Protein AF-A0A6V8LBY2-F1 (afdb_monomer_lite)

InterPro domains:
  IPR013120 Fatty acyl-CoA reductase-like, NAD-binding domain [PF07993] (11-125)
  IPR026055 Fatty acyl-CoA reductase [PTHR11011] (4-126)
  IPR036291 NAD(P)-binding domain superfamily [SSF51735] (8-125)

Radius of gyration: 19.31 Å; chains: 1; bounding box: 54×36×55 Å

Foldseek 3Di:
DPQQALAEEEEEPLLDDVNVLVVLCCVQPHVNGAYEYADEDDPPDDQVNSVVVSCPDPSNVVVCVVQPPVRVVVCCVPGYHYDHDDPVDPPTDDDPRHPYYDYPPDDDDPDDPPVVVCVPPVVPPPPPDDD

Sequence (131 aa):
MSHLHGEHILLTGGTGFLGQALLEKILSSYPETRVTLLVRRRGSSSGSDRLATLLRRPVFNRWRDAVGADGVAAAVAERVKVIDGELGNTEFTLPGDVGAVIHAASTVSFDPPIDDAFRTNVQGSSTSTTP

pLDDT: mean 83.34, std 18.92, range [36.0, 98.31]

Secondary structure (DSSP, 8-state):
--TTTT-EEEEESTTSHHHHHHHHHHHHH-TT-EEEEEE--BTTB-HHHHHHHHHTSGGGHHHHHHHHHHHHHHHHHHHEEEEE--TT--SSPPPTT--EEEE------SS--HHHHHHHHSSS-------

Organism: NCBI:txid1076125

Structure (mmCIF, N/CA/C/O backbone):
data_AF-A0A6V8LBY2-F1
#
_entry.id   AF-A0A6V8LBY2-F1
#
loop_
_atom_site.group_PDB
_atom_site.id
_atom_site.type_symbol
_atom_site.label_atom_id
_atom_site.label_alt_id
_atom_site.label_comp_id
_atom_site.label_asym_id
_atom_site.label_entity_id
_atom_site.label_seq_id
_atom_site.pdbx_PDB_ins_code
_atom_site.Cartn_x
_atom_site.Cartn_y
_atom_site.Cartn_z
_atom_site.occupancy
_atom_site.B_iso_or_equiv
_atom_site.auth_seq_id
_atom_site.auth_comp_id
_atom_site.auth_asym_id
_atom_site.auth_atom_id
_atom_site.pdbx_PDB_model_num
ATOM 1 N N . MET A 1 1 ? -21.088 -3.009 -0.442 1.00 45.47 1 MET A N 1
ATOM 2 C CA . MET A 1 1 ? -19.628 -3.263 -0.516 1.00 45.47 1 MET A CA 1
ATOM 3 C C . MET A 1 1 ? -19.059 -3.379 0.905 1.00 45.47 1 MET A C 1
ATOM 5 O O . MET A 1 1 ? -18.296 -2.526 1.324 1.00 45.47 1 MET A O 1
ATOM 9 N N . SER A 1 2 ? -19.462 -4.399 1.673 1.00 52.47 2 SER A N 1
ATOM 10 C CA . SER A 1 2 ? -19.107 -4.571 3.100 1.00 52.47 2 SER A CA 1
ATOM 11 C C . SER A 1 2 ? -17.984 -5.587 3.364 1.00 52.47 2 SER A C 1
ATOM 13 O O . SER A 1 2 ? -17.582 -5.754 4.504 1.00 52.47 2 SER A O 1
ATOM 15 N N . HIS A 1 3 ? -17.457 -6.260 2.337 1.00 64.31 3 HIS A N 1
ATOM 16 C CA . HIS A 1 3 ? -16.551 -7.409 2.496 1.00 64.31 3 HIS A CA 1
ATOM 17 C C . HIS A 1 3 ? -15.053 -7.070 2.611 1.00 64.31 3 HIS A C 1
ATOM 19 O O . HIS A 1 3 ? -14.235 -7.973 2.528 1.00 64.31 3 HIS A O 1
ATOM 25 N N . LEU A 1 4 ? -14.666 -5.795 2.741 1.00 66.50 4 LEU A N 1
ATOM 26 C CA . LEU A 1 4 ? -13.246 -5.400 2.823 1.00 66.50 4 LEU A CA 1
ATOM 27 C C . LEU A 1 4 ? -12.863 -4.765 4.165 1.00 66.50 4 LEU A C 1
ATOM 29 O O . LEU A 1 4 ? -11.680 -4.556 4.420 1.00 66.50 4 LEU A O 1
ATOM 33 N N . HIS A 1 5 ? -13.838 -4.421 5.006 1.00 80.06 5 HIS A N 1
ATOM 34 C CA . HIS A 1 5 ? -13.589 -3.707 6.256 1.00 80.06 5 HIS A CA 1
ATOM 35 C C . HIS A 1 5 ? -12.898 -4.622 7.270 1.00 80.06 5 HIS A C 1
ATOM 37 O O . HIS A 1 5 ? -13.377 -5.725 7.511 1.00 80.06 5 HIS A O 1
ATOM 43 N N . GLY A 1 6 ? -11.774 -4.181 7.840 1.00 83.56 6 GLY A N 1
ATOM 44 C CA . GLY A 1 6 ? -10.995 -4.966 8.809 1.00 83.56 6 GLY A CA 1
ATOM 45 C C . GLY A 1 6 ? -10.242 -6.169 8.220 1.00 83.56 6 GLY A C 1
ATOM 46 O O . GLY A 1 6 ? -9.504 -6.841 8.938 1.00 83.56 6 GLY A O 1
ATOM 47 N N . GLU A 1 7 ? -10.382 -6.432 6.919 1.00 90.56 7 GLU A N 1
ATOM 48 C CA . GLU A 1 7 ? -9.723 -7.550 6.247 1.00 90.56 7 GLU A CA 1
ATOM 49 C C . GLU A 1 7 ? -8.231 -7.292 5.999 1.00 90.56 7 GLU A C 1
ATOM 51 O O . GLU A 1 7 ? -7.761 -6.151 5.894 1.00 90.56 7 GLU A O 1
ATOM 56 N N . HIS A 1 8 ? -7.481 -8.383 5.834 1.00 95.94 8 HIS A N 1
ATOM 57 C CA . HIS A 1 8 ? -6.130 -8.346 5.285 1.00 95.94 8 HIS A CA 1
ATOM 58 C C . HIS A 1 8 ? -6.161 -8.760 3.813 1.00 95.94 8 HIS A C 1
ATOM 60 O O . HIS A 1 8 ? -6.426 -9.915 3.475 1.00 95.94 8 HIS A O 1
ATOM 66 N N . ILE A 1 9 ? -5.867 -7.807 2.930 1.00 95.94 9 ILE A N 1
ATOM 67 C CA . ILE A 1 9 ? -5.904 -8.002 1.483 1.00 95.94 9 ILE A CA 1
ATOM 68 C C . ILE A 1 9 ? -4.499 -8.256 0.940 1.00 95.94 9 ILE A C 1
ATOM 70 O O . ILE A 1 9 ? -3.599 -7.435 1.119 1.00 95.94 9 ILE A O 1
ATOM 74 N N . LEU A 1 10 ? -4.324 -9.334 0.180 1.00 95.88 10 LEU A N 1
ATOM 75 C CA . LEU A 1 10 ? -3.185 -9.484 -0.722 1.00 95.88 10 LEU A CA 1
ATOM 76 C C . LEU A 1 10 ? -3.509 -8.806 -2.058 1.00 95.88 10 LEU A C 1
ATOM 78 O O . LEU A 1 10 ? -4.393 -9.253 -2.788 1.00 95.88 10 LEU A O 1
ATOM 82 N N . LEU A 1 11 ? -2.780 -7.746 -2.402 1.00 95.62 11 LEU A N 1
ATOM 83 C CA . LEU A 1 11 ? -2.918 -7.039 -3.673 1.00 95.62 11 LEU A CA 1
ATOM 84 C C . LEU A 1 11 ? -1.701 -7.304 -4.562 1.00 95.62 11 LEU A C 1
ATOM 86 O O . LEU A 1 11 ? -0.570 -6.922 -4.255 1.00 95.62 11 LEU A O 1
ATOM 90 N N . THR A 1 12 ? -1.949 -7.910 -5.720 1.00 93.44 12 THR A N 1
ATOM 91 C CA . THR A 1 12 ? -0.943 -8.064 -6.781 1.00 93.44 12 THR A CA 1
ATOM 92 C C . THR A 1 12 ? -1.209 -7.054 -7.896 1.00 93.44 12 THR A C 1
ATOM 94 O O . THR A 1 12 ? -2.349 -6.654 -8.135 1.00 93.44 12 THR A O 1
ATOM 97 N N . GLY A 1 13 ? -0.156 -6.589 -8.572 1.00 91.19 13 GLY A N 1
ATOM 98 C CA . GLY A 1 13 ? -0.302 -5.582 -9.631 1.00 91.19 13 GLY A CA 1
ATOM 99 C C . GLY A 1 13 ? -0.608 -4.172 -9.120 1.00 91.19 13 GLY A C 1
ATOM 100 O O . GLY A 1 13 ? -0.968 -3.303 -9.909 1.00 91.19 13 GLY A O 1
ATOM 101 N N . GLY A 1 14 ? -0.398 -3.900 -7.826 1.00 91.25 14 GLY A N 1
ATOM 102 C CA . GLY A 1 14 ? -0.660 -2.595 -7.196 1.00 91.25 14 GLY A CA 1
ATOM 103 C C . GLY A 1 14 ? 0.092 -1.406 -7.817 1.00 91.25 14 GLY A C 1
ATOM 104 O O . GLY A 1 14 ? -0.293 -0.261 -7.627 1.00 91.25 14 GLY A O 1
ATOM 105 N N . THR A 1 15 ? 1.141 -1.658 -8.605 1.00 90.62 15 THR A N 1
ATOM 106 C CA . THR A 1 15 ? 1.902 -0.610 -9.317 1.00 90.62 15 THR A CA 1
ATOM 107 C C . THR A 1 15 ? 1.349 -0.268 -10.711 1.00 90.62 15 THR A C 1
ATOM 109 O O . THR A 1 15 ? 1.802 0.708 -11.325 1.00 90.62 15 THR A O 1
ATOM 112 N N . GLY A 1 16 ? 0.394 -1.059 -11.214 1.00 89.69 16 GLY A N 1
ATOM 113 C CA . GLY A 1 16 ? -0.293 -0.859 -12.492 1.00 89.69 16 GLY A CA 1
ATOM 114 C C . GLY A 1 16 ? -1.416 0.180 -12.416 1.00 89.69 16 GLY A C 1
ATOM 115 O O . GLY A 1 16 ? -1.703 0.727 -11.352 1.00 89.69 16 GLY A O 1
ATOM 116 N N . PHE A 1 17 ? -2.058 0.457 -13.556 1.00 89.44 17 PHE A N 1
ATOM 117 C CA . PHE A 1 17 ? -3.054 1.529 -13.684 1.00 89.44 17 PHE A CA 1
ATOM 118 C C . PHE A 1 17 ? -4.258 1.370 -12.743 1.00 89.44 17 PHE A C 1
ATOM 120 O O . PHE A 1 17 ? -4.583 2.305 -12.018 1.00 89.44 17 PHE A O 1
ATOM 127 N N . LEU A 1 18 ? -4.889 0.191 -12.721 1.00 90.62 18 LEU A N 1
ATOM 128 C CA . LEU A 1 18 ? -6.014 -0.083 -11.821 1.00 90.62 18 LEU A CA 1
ATOM 129 C C . LEU A 1 18 ? -5.538 -0.362 -10.389 1.00 90.62 18 LEU A C 1
ATOM 131 O O . LEU A 1 18 ? -6.132 0.125 -9.432 1.00 90.62 18 LEU A O 1
ATOM 135 N N . GLY A 1 19 ? -4.438 -1.106 -10.236 1.00 94.12 19 GLY A N 1
ATOM 136 C CA . GLY A 1 19 ? -3.913 -1.497 -8.927 1.00 94.12 19 GLY A CA 1
ATOM 137 C C . GLY A 1 19 ? -3.593 -0.311 -8.014 1.00 94.12 19 GLY A C 1
ATOM 138 O O . GLY A 1 19 ? -3.895 -0.365 -6.826 1.00 94.12 19 GLY A O 1
ATOM 139 N N . GLN A 1 20 ? -3.062 0.787 -8.561 1.00 95.94 20 GLN A N 1
ATOM 140 C CA . GLN A 1 20 ? -2.785 1.995 -7.774 1.00 95.94 20 GLN A CA 1
ATOM 141 C C . GLN A 1 20 ? -4.065 2.697 -7.299 1.00 95.94 20 GLN A C 1
ATOM 143 O O . GLN A 1 20 ? -4.095 3.216 -6.189 1.00 95.94 20 GLN A O 1
ATOM 148 N N . ALA A 1 21 ? -5.124 2.694 -8.118 1.00 95.56 21 ALA A N 1
ATOM 149 C CA . ALA A 1 21 ? -6.410 3.285 -7.759 1.00 95.56 21 ALA A CA 1
ATOM 150 C C . ALA A 1 21 ? -7.125 2.436 -6.702 1.00 95.56 21 ALA A C 1
ATOM 152 O O . ALA A 1 21 ? -7.733 2.974 -5.784 1.00 95.56 21 ALA A O 1
ATOM 153 N N . LEU A 1 22 ? -7.000 1.108 -6.787 1.00 95.81 22 LEU A N 1
ATOM 154 C CA . LEU A 1 22 ? -7.492 0.198 -5.753 1.00 95.81 22 LEU A CA 1
ATOM 155 C C . LEU A 1 22 ? -6.748 0.396 -4.432 1.00 95.81 22 LEU A C 1
ATOM 157 O O . LEU A 1 22 ? -7.391 0.489 -3.390 1.00 95.81 22 LEU A O 1
ATOM 161 N N . LEU A 1 23 ? -5.415 0.504 -4.469 1.00 97.12 23 LEU A N 1
ATOM 162 C CA . LEU A 1 23 ? -4.625 0.791 -3.274 1.00 97.12 23 LEU A CA 1
ATOM 163 C C . LEU A 1 23 ? -5.037 2.127 -2.645 1.00 97.12 23 LEU A C 1
ATOM 165 O O . LEU A 1 23 ? -5.279 2.174 -1.443 1.00 97.12 23 LEU A O 1
ATOM 169 N N . GLU A 1 24 ? -5.169 3.190 -3.443 1.00 97.31 24 GLU A N 1
ATOM 170 C CA . GLU A 1 24 ? -5.659 4.485 -2.954 1.00 97.31 24 GLU A CA 1
ATOM 171 C C . GLU A 1 24 ? -7.037 4.349 -2.307 1.00 97.31 24 GLU A C 1
ATOM 173 O O . GLU A 1 24 ? -7.218 4.786 -1.172 1.00 97.31 24 GLU A O 1
ATOM 178 N N . LYS A 1 25 ? -7.975 3.664 -2.972 1.00 96.19 25 LYS A N 1
ATOM 179 C CA . LYS A 1 25 ? -9.337 3.483 -2.470 1.00 96.19 25 LYS A CA 1
ATOM 180 C C . LYS A 1 25 ? -9.369 2.744 -1.134 1.00 96.19 25 LYS A C 1
ATOM 182 O O . LYS A 1 25 ? -10.169 3.093 -0.266 1.00 96.19 25 LYS A O 1
ATOM 187 N N . ILE A 1 26 ? -8.519 1.730 -0.964 1.00 95.94 26 ILE A N 1
ATOM 188 C CA . ILE A 1 26 ? -8.380 0.992 0.298 1.00 95.94 26 ILE A CA 1
ATOM 189 C C . ILE A 1 26 ? -7.834 1.914 1.393 1.00 95.94 26 ILE A C 1
ATOM 191 O O . ILE A 1 26 ? -8.400 1.990 2.485 1.00 95.94 26 ILE A O 1
ATOM 195 N N . LEU A 1 27 ? -6.768 2.658 1.096 1.00 96.25 27 LEU A N 1
ATOM 196 C CA . LEU A 1 27 ? -6.134 3.550 2.065 1.00 96.25 27 LEU A CA 1
ATOM 197 C C . LEU A 1 27 ? -7.054 4.698 2.498 1.00 96.25 27 LEU A C 1
ATOM 199 O O . LEU A 1 27 ? -7.061 5.031 3.685 1.00 96.25 27 LEU A O 1
ATOM 203 N N . SER A 1 28 ? -7.840 5.253 1.571 1.00 96.25 28 SER A N 1
ATOM 204 C CA . SER A 1 28 ? -8.708 6.409 1.812 1.00 96.25 28 SER A CA 1
ATOM 205 C C . SER A 1 28 ? -10.072 6.057 2.400 1.00 96.25 28 SER A C 1
ATOM 207 O O . SER A 1 28 ? -10.587 6.809 3.220 1.00 96.25 28 SER A O 1
ATOM 209 N N . SER A 1 29 ? -10.680 4.939 1.988 1.00 95.44 29 SER A N 1
ATOM 210 C CA . SER A 1 29 ? -12.073 4.617 2.346 1.00 95.44 29 SER A CA 1
ATOM 211 C C . SER A 1 29 ? -12.219 3.496 3.377 1.00 95.44 29 SER A C 1
ATOM 213 O O . SER A 1 29 ? -13.314 3.318 3.899 1.00 95.44 29 SER A O 1
ATOM 215 N N . TYR A 1 30 ? -11.158 2.735 3.665 1.00 95.44 30 TYR A N 1
ATOM 216 C CA . TYR A 1 30 ? -11.225 1.572 4.556 1.00 95.44 30 TYR A CA 1
ATOM 217 C C . TYR A 1 30 ? -10.076 1.590 5.578 1.00 95.44 30 TYR A C 1
ATOM 219 O O . TYR A 1 30 ? -9.129 0.816 5.446 1.00 95.44 30 TYR A O 1
ATOM 227 N N . PRO A 1 31 ? -10.111 2.487 6.581 1.00 91.94 31 PRO A N 1
ATOM 228 C CA . PRO A 1 31 ? -8.979 2.761 7.473 1.00 91.94 31 PRO A CA 1
ATOM 229 C C . PRO A 1 31 ? -8.505 1.560 8.307 1.00 91.94 31 PRO A C 1
ATOM 231 O O . PRO A 1 31 ? -7.343 1.523 8.693 1.00 91.94 31 PRO A O 1
ATOM 234 N N . GLU A 1 32 ? -9.359 0.563 8.535 1.00 94.31 32 GLU A N 1
ATOM 235 C CA . GLU A 1 32 ? -9.021 -0.656 9.287 1.00 94.31 32 GLU A CA 1
ATOM 236 C C . GLU A 1 32 ? -8.425 -1.772 8.414 1.00 94.31 32 GLU A C 1
ATOM 238 O O . GLU A 1 32 ? -7.907 -2.766 8.918 1.00 94.31 32 GLU A O 1
ATOM 243 N N . THR A 1 33 ? -8.492 -1.631 7.091 1.00 95.94 33 THR A N 1
ATOM 244 C CA . THR A 1 33 ? -8.027 -2.654 6.154 1.00 95.94 33 THR A CA 1
ATOM 245 C C . THR A 1 33 ? -6.513 -2.590 5.999 1.00 95.94 33 THR A C 1
ATOM 247 O O . THR A 1 33 ? -5.945 -1.517 5.740 1.00 95.94 33 THR A O 1
ATOM 250 N N . ARG A 1 34 ? -5.874 -3.760 6.104 1.00 96.94 34 ARG A N 1
ATOM 251 C CA . ARG A 1 34 ? -4.439 -3.968 5.861 1.00 96.94 34 ARG A CA 1
ATOM 252 C C . ARG A 1 34 ? -4.218 -4.490 4.446 1.00 96.94 34 ARG A C 1
ATOM 254 O O . ARG A 1 34 ? -5.026 -5.256 3.923 1.00 96.94 34 ARG A O 1
ATOM 261 N N . VAL A 1 35 ? -3.102 -4.114 3.833 1.00 97.50 35 VAL A N 1
ATOM 262 C CA . VAL A 1 35 ? -2.725 -4.536 2.483 1.00 97.50 35 VAL A CA 1
ATOM 263 C C . VAL A 1 35 ? -1.311 -5.101 2.483 1.00 97.50 35 VAL A C 1
ATOM 265 O O . VAL A 1 35 ? -0.354 -4.414 2.832 1.00 97.50 35 VAL A O 1
ATOM 268 N N . THR A 1 36 ? -1.165 -6.333 2.006 1.00 97.56 36 THR A N 1
ATOM 269 C CA . THR A 1 36 ? 0.121 -6.867 1.558 1.00 97.56 36 THR A CA 1
ATOM 270 C C . THR A 1 36 ? 0.226 -6.695 0.046 1.00 97.56 36 THR A C 1
ATOM 272 O O . THR A 1 36 ? -0.575 -7.238 -0.711 1.00 97.56 36 THR A O 1
ATOM 275 N N . LEU A 1 37 ? 1.217 -5.935 -0.408 1.00 96.50 37 LEU A N 1
ATOM 276 C CA . LEU A 1 37 ? 1.532 -5.725 -1.816 1.00 96.50 37 LEU A CA 1
ATOM 277 C C . LEU A 1 37 ? 2.581 -6.736 -2.273 1.00 96.50 37 LEU A C 1
ATOM 279 O O . LEU A 1 37 ? 3.712 -6.711 -1.789 1.00 96.50 37 LEU A O 1
ATOM 283 N N . LEU A 1 38 ? 2.238 -7.565 -3.258 1.00 94.88 38 LEU A N 1
ATOM 284 C CA . LEU A 1 38 ? 3.228 -8.369 -3.975 1.00 94.88 38 LEU A CA 1
ATOM 285 C C . LEU A 1 38 ? 3.796 -7.541 -5.129 1.00 94.88 38 LEU A C 1
ATOM 287 O O . LEU A 1 38 ? 3.075 -7.179 -6.070 1.00 94.88 38 LEU A O 1
ATOM 291 N N . VAL A 1 39 ? 5.084 -7.216 -5.051 1.00 93.31 39 VAL A N 1
ATOM 292 C CA . VAL A 1 39 ? 5.754 -6.325 -5.998 1.00 93.31 39 VAL A CA 1
ATOM 293 C C . VAL A 1 39 ? 6.968 -7.022 -6.595 1.00 93.31 39 VAL A C 1
ATOM 295 O O . VAL A 1 39 ? 7.907 -7.385 -5.899 1.00 93.31 39 VAL A O 1
ATOM 298 N N . ARG A 1 40 ? 6.989 -7.142 -7.924 1.00 89.50 40 ARG A N 1
ATOM 299 C CA . ARG A 1 40 ? 8.161 -7.648 -8.642 1.00 89.50 40 ARG A CA 1
ATOM 300 C C . ARG A 1 40 ? 9.315 -6.644 -8.553 1.00 89.50 40 ARG A C 1
ATOM 302 O O . ARG A 1 40 ? 9.126 -5.459 -8.857 1.00 89.50 40 ARG A O 1
ATOM 309 N N . ARG A 1 41 ? 10.515 -7.115 -8.215 1.00 87.06 41 ARG A N 1
ATOM 310 C CA . ARG A 1 41 ? 11.747 -6.313 -8.299 1.00 87.06 41 ARG A CA 1
ATOM 311 C C . ARG A 1 41 ? 12.031 -5.907 -9.748 1.00 87.06 41 ARG A C 1
ATOM 313 O O . ARG A 1 41 ? 11.780 -6.673 -10.677 1.00 87.06 41 ARG A O 1
ATOM 320 N N . ARG A 1 42 ? 12.569 -4.704 -9.959 1.00 85.19 42 ARG A N 1
ATOM 321 C CA . ARG A 1 42 ? 12.994 -4.235 -11.291 1.00 85.19 42 ARG A CA 1
ATOM 322 C C . ARG A 1 42 ? 14.388 -3.628 -11.191 1.00 85.19 42 ARG A C 1
ATOM 324 O O . ARG A 1 42 ? 14.545 -2.546 -10.635 1.00 85.19 42 ARG A O 1
ATOM 331 N N . GLY A 1 43 ? 15.386 -4.325 -11.735 1.00 87.88 43 GLY A N 1
ATOM 332 C CA . GLY A 1 43 ? 16.788 -3.935 -11.581 1.00 87.88 43 GLY A CA 1
ATOM 333 C C . GLY A 1 43 ? 17.186 -3.895 -10.102 1.00 87.88 43 GLY A C 1
ATOM 334 O O . GLY A 1 43 ? 16.939 -4.850 -9.367 1.00 87.88 43 GLY A O 1
ATOM 335 N N . SER A 1 44 ? 17.758 -2.775 -9.662 1.00 88.12 44 SER A N 1
ATOM 336 C CA . SER A 1 44 ? 18.143 -2.548 -8.264 1.00 88.12 44 SER A CA 1
ATOM 337 C C . SER A 1 44 ? 16.992 -2.101 -7.354 1.00 88.12 44 SER A C 1
ATOM 339 O O . SER A 1 44 ? 17.154 -2.134 -6.137 1.00 88.12 44 SER A O 1
ATOM 341 N N . SER A 1 45 ? 15.834 -1.709 -7.898 1.00 90.25 45 SER A N 1
ATOM 342 C CA . SER A 1 45 ? 14.719 -1.191 -7.096 1.00 90.25 45 SER A CA 1
ATOM 343 C C . SER A 1 45 ? 13.993 -2.301 -6.336 1.00 90.25 45 SER A C 1
ATOM 345 O O . SER A 1 45 ? 13.435 -3.220 -6.952 1.00 90.25 45 SER A O 1
ATOM 347 N N . SER A 1 46 ? 13.956 -2.173 -5.007 1.00 93.25 46 SER A N 1
ATOM 348 C CA . SER A 1 46 ? 13.163 -3.031 -4.122 1.00 93.25 46 SER A CA 1
ATOM 349 C C . SER A 1 46 ? 11.670 -2.709 -4.206 1.00 93.25 46 SER A C 1
ATOM 351 O O . SER A 1 46 ? 11.267 -1.636 -4.668 1.00 93.25 46 SER A O 1
ATOM 353 N N . GLY A 1 47 ? 10.824 -3.613 -3.725 1.00 92.50 47 GLY A N 1
ATOM 354 C CA . GLY A 1 47 ? 9.388 -3.392 -3.610 1.00 92.50 47 GLY A CA 1
ATOM 355 C C . GLY A 1 47 ? 9.054 -2.158 -2.771 1.00 92.50 47 GLY A C 1
ATOM 356 O O . GLY A 1 47 ? 8.174 -1.387 -3.155 1.00 92.50 47 GLY A O 1
ATOM 357 N N . SER A 1 48 ? 9.794 -1.916 -1.687 1.00 93.81 48 SER A N 1
ATOM 358 C CA . SER A 1 48 ? 9.638 -0.723 -0.846 1.00 93.81 48 SER A CA 1
ATOM 359 C C . SER A 1 48 ? 9.971 0.567 -1.605 1.00 93.81 48 SER A C 1
ATOM 361 O O . SER A 1 48 ? 9.198 1.524 -1.542 1.00 93.81 48 SER A O 1
ATOM 363 N N . ASP A 1 49 ? 11.040 0.585 -2.412 1.00 95.31 49 ASP A N 1
ATOM 364 C CA . ASP A 1 49 ? 11.370 1.739 -3.273 1.00 95.31 49 ASP A CA 1
ATOM 365 C C . ASP A 1 49 ? 10.266 2.001 -4.304 1.00 95.31 49 ASP A C 1
ATOM 367 O O . ASP A 1 49 ? 9.900 3.147 -4.613 1.00 95.31 49 ASP A O 1
ATOM 371 N N . ARG A 1 50 ? 9.705 0.914 -4.845 1.00 95.12 50 ARG A N 1
ATOM 372 C CA . ARG A 1 50 ? 8.596 0.976 -5.797 1.00 95.12 50 ARG A CA 1
ATOM 373 C C . ARG A 1 50 ? 7.316 1.482 -5.138 1.00 95.12 50 ARG A C 1
ATOM 375 O O . ARG A 1 50 ? 6.628 2.283 -5.769 1.00 95.12 50 ARG A O 1
ATOM 382 N N . LEU A 1 51 ? 7.018 1.092 -3.897 1.00 96.06 51 LEU A N 1
ATOM 383 C CA . LEU A 1 51 ? 5.902 1.637 -3.117 1.00 96.06 51 LEU A CA 1
ATOM 384 C C . LEU A 1 51 ? 6.101 3.131 -2.838 1.00 96.06 51 LEU A C 1
ATOM 386 O O . LEU A 1 51 ? 5.203 3.925 -3.112 1.00 96.06 51 LEU A O 1
ATOM 390 N N . ALA A 1 52 ? 7.284 3.539 -2.376 1.00 95.62 52 ALA A N 1
ATOM 391 C CA . ALA A 1 52 ? 7.587 4.950 -2.134 1.00 95.62 52 A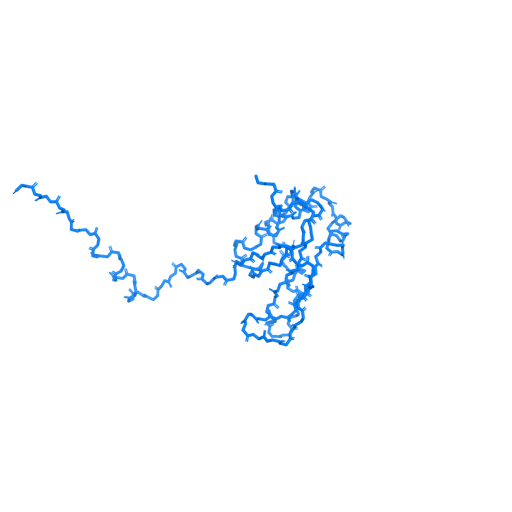LA A CA 1
ATOM 392 C C . ALA A 1 52 ? 7.402 5.795 -3.406 1.00 95.62 52 ALA A C 1
ATOM 394 O O . ALA A 1 52 ? 6.882 6.909 -3.364 1.00 95.62 52 ALA A O 1
ATOM 395 N N . THR A 1 53 ? 7.773 5.250 -4.567 1.00 95.81 53 THR A N 1
ATOM 396 C CA . THR A 1 53 ? 7.536 5.894 -5.868 1.00 95.81 53 THR A CA 1
ATOM 397 C C . THR A 1 53 ? 6.062 5.906 -6.264 1.00 95.81 53 THR A C 1
ATOM 399 O O . THR A 1 53 ? 5.581 6.907 -6.794 1.00 95.81 53 THR A O 1
ATOM 402 N N . LEU A 1 54 ? 5.338 4.818 -6.004 1.00 96.06 54 LEU A N 1
ATOM 403 C CA . LEU A 1 54 ? 3.910 4.682 -6.279 1.00 96.06 54 LEU A CA 1
ATOM 404 C C . LEU A 1 54 ? 3.088 5.737 -5.529 1.00 96.06 54 LEU A C 1
ATOM 406 O O . LEU A 1 54 ? 2.276 6.416 -6.151 1.00 96.06 54 LEU A O 1
ATOM 410 N N . LEU A 1 55 ? 3.347 5.926 -4.233 1.00 97.06 55 LEU A N 1
ATOM 411 C CA . LEU A 1 55 ? 2.607 6.862 -3.374 1.00 97.06 55 LEU A CA 1
ATOM 412 C C . LEU A 1 55 ? 2.808 8.339 -3.750 1.00 97.06 55 LEU A C 1
ATOM 414 O O . LEU A 1 55 ? 2.013 9.190 -3.361 1.00 97.06 55 LEU A O 1
ATOM 418 N N . ARG A 1 56 ? 3.839 8.661 -4.543 1.00 97.06 56 ARG A N 1
ATOM 419 C CA . ARG A 1 56 ? 4.046 10.010 -5.098 1.00 97.06 56 ARG A CA 1
ATOM 420 C C . ARG A 1 56 ? 3.172 10.305 -6.321 1.00 97.06 56 ARG A C 1
ATOM 422 O O . ARG A 1 56 ? 3.153 11.447 -6.778 1.00 97.06 56 ARG A O 1
ATOM 429 N N . ARG A 1 57 ? 2.484 9.306 -6.885 1.00 97.62 57 ARG A N 1
ATOM 430 C CA . ARG A 1 57 ? 1.677 9.482 -8.101 1.00 97.62 57 ARG A CA 1
ATOM 431 C C . ARG A 1 57 ? 0.413 10.316 -7.841 1.00 97.62 57 ARG A C 1
ATOM 433 O O . ARG A 1 57 ? -0.147 10.231 -6.748 1.00 97.62 57 ARG A O 1
ATOM 440 N N . PRO A 1 58 ? -0.106 11.028 -8.865 1.00 98.00 58 PRO A N 1
ATOM 441 C CA . PRO A 1 58 ? -1.262 11.917 -8.722 1.00 98.00 58 PRO A CA 1
ATOM 442 C C . PRO A 1 58 ? -2.530 11.273 -8.155 1.00 98.00 58 PRO A C 1
ATOM 444 O O . PRO A 1 58 ? -3.312 11.953 -7.499 1.00 98.00 58 PRO A O 1
ATOM 447 N N . VAL A 1 59 ? -2.729 9.967 -8.374 1.00 97.25 59 VAL A N 1
ATOM 448 C CA . VAL A 1 59 ? -3.889 9.231 -7.843 1.00 97.25 59 VAL A CA 1
ATOM 449 C C . VAL A 1 59 ? -3.995 9.359 -6.320 1.00 97.25 59 VAL A C 1
ATOM 451 O O . VAL A 1 59 ? -5.094 9.509 -5.806 1.00 97.25 59 VAL A O 1
ATOM 454 N N . PHE A 1 60 ? -2.862 9.424 -5.613 1.00 98.31 60 PHE A N 1
ATOM 455 C CA . PHE A 1 60 ? -2.818 9.549 -4.157 1.00 98.31 60 PHE A CA 1
ATOM 456 C C . PHE A 1 60 ? -2.923 10.996 -3.661 1.00 98.31 60 PHE A C 1
ATOM 458 O O . PHE A 1 60 ? -2.930 11.193 -2.454 1.00 98.31 60 PHE A O 1
ATOM 465 N N . ASN A 1 61 ? -2.981 12.018 -4.530 1.00 98.31 61 ASN A N 1
ATOM 466 C CA . ASN A 1 61 ? -2.952 13.426 -4.100 1.00 98.31 61 ASN A CA 1
ATOM 467 C C . ASN A 1 61 ? -4.052 13.737 -3.086 1.00 98.31 61 ASN A C 1
ATOM 469 O O . ASN A 1 61 ? -3.746 14.165 -1.984 1.00 98.31 61 ASN A O 1
ATOM 473 N N . ARG A 1 62 ? -5.309 13.417 -3.416 1.00 98.06 62 ARG A N 1
ATOM 474 C CA . ARG A 1 62 ? -6.446 13.686 -2.523 1.00 98.06 62 ARG A CA 1
ATOM 475 C C . ARG A 1 62 ? -6.292 13.009 -1.164 1.00 98.06 62 ARG A C 1
ATOM 477 O O . ARG A 1 62 ? -6.573 13.625 -0.145 1.00 98.06 62 ARG A O 1
ATOM 484 N N . TRP A 1 63 ? -5.843 11.756 -1.154 1.00 98.00 63 TRP A N 1
ATOM 485 C CA . TRP A 1 63 ? -5.605 11.026 0.086 1.00 98.00 63 TRP A CA 1
ATOM 486 C C . TRP A 1 63 ? -4.468 11.654 0.900 1.00 98.00 63 TRP A C 1
ATOM 488 O O . TRP A 1 63 ? -4.657 11.919 2.082 1.00 98.00 63 TRP A O 1
ATOM 498 N N . ARG A 1 64 ? -3.327 11.966 0.269 1.00 98.19 64 ARG A N 1
ATOM 499 C CA . ARG A 1 64 ? -2.183 12.619 0.928 1.00 98.19 64 ARG A CA 1
ATOM 500 C C . ARG A 1 64 ? -2.544 13.989 1.498 1.00 98.19 64 ARG A C 1
ATOM 502 O O . ARG A 1 64 ? -2.129 14.290 2.611 1.00 98.19 64 ARG A O 1
ATOM 509 N N . ASP A 1 65 ? -3.326 14.780 0.769 1.00 98.31 65 ASP A N 1
ATOM 510 C CA . ASP A 1 65 ? -3.802 16.089 1.226 1.00 98.31 65 ASP A CA 1
ATOM 511 C C . ASP A 1 65 ? -4.739 15.944 2.436 1.00 98.31 65 ASP A C 1
ATOM 513 O O . ASP A 1 65 ? -4.695 16.760 3.353 1.00 98.31 65 ASP A O 1
ATOM 517 N N . ALA A 1 66 ? -5.556 14.886 2.468 1.00 98.00 66 ALA A N 1
ATOM 518 C CA . ALA A 1 66 ? -6.491 14.626 3.559 1.00 98.00 66 ALA A CA 1
ATOM 519 C C . ALA A 1 66 ? -5.812 14.136 4.850 1.00 98.00 66 ALA A C 1
ATOM 521 O O . ALA A 1 66 ? -6.248 14.515 5.935 1.00 98.00 66 ALA A O 1
ATOM 522 N N . VAL A 1 67 ? -4.777 13.290 4.756 1.00 97.56 67 VAL A N 1
ATOM 523 C CA . VAL A 1 67 ? -4.117 12.702 5.943 1.00 97.56 67 VAL A CA 1
ATOM 524 C C . VAL A 1 67 ? -2.811 13.398 6.343 1.00 97.56 67 VAL A C 1
ATOM 526 O O . VAL A 1 67 ? -2.307 13.172 7.441 1.00 97.56 67 VAL A O 1
ATOM 529 N N . GLY A 1 68 ? -2.247 14.238 5.472 1.00 98.12 68 GLY A N 1
ATOM 530 C CA . GLY A 1 68 ? -0.946 14.872 5.680 1.00 98.12 68 GLY A CA 1
ATOM 531 C C . GLY A 1 68 ? 0.234 13.892 5.614 1.00 98.12 68 GLY A C 1
ATOM 532 O O . GLY A 1 68 ? 0.072 12.676 5.515 1.00 98.12 68 GLY A O 1
ATOM 533 N N . ALA A 1 69 ? 1.459 14.422 5.663 1.00 96.94 69 ALA A N 1
ATOM 534 C CA . ALA A 1 69 ? 2.676 13.613 5.541 1.00 96.94 69 ALA A CA 1
ATOM 535 C C . ALA A 1 69 ? 2.805 12.554 6.653 1.00 96.94 69 ALA A C 1
ATOM 537 O O . ALA A 1 69 ? 3.110 11.396 6.362 1.00 96.94 69 ALA A O 1
ATOM 538 N N . ASP A 1 70 ? 2.505 12.930 7.898 1.00 97.94 70 ASP A N 1
ATOM 539 C CA . ASP A 1 70 ? 2.576 12.021 9.047 1.00 97.94 70 ASP A CA 1
ATOM 540 C C . ASP A 1 70 ? 1.508 10.925 8.966 1.00 97.94 70 ASP A C 1
ATOM 542 O O . ASP A 1 70 ? 1.796 9.760 9.236 1.00 97.94 70 ASP A O 1
ATOM 546 N N . GLY A 1 71 ? 0.299 11.259 8.501 1.00 97.88 71 GLY A N 1
ATOM 547 C CA . GLY A 1 71 ? -0.765 10.279 8.290 1.00 97.88 71 GLY A CA 1
ATOM 548 C C . GLY A 1 71 ? -0.437 9.277 7.182 1.00 97.88 71 GLY A C 1
ATOM 549 O O . GLY A 1 71 ? -0.740 8.092 7.317 1.00 97.88 71 GLY A O 1
ATOM 550 N N . VAL A 1 72 ? 0.245 9.711 6.115 1.00 97.81 72 VAL A N 1
ATOM 551 C CA . VAL A 1 72 ? 0.776 8.792 5.092 1.00 97.81 72 VAL A CA 1
ATOM 552 C C . VAL A 1 72 ? 1.802 7.845 5.708 1.00 97.81 72 VAL A C 1
ATOM 554 O O . VAL A 1 72 ? 1.722 6.639 5.480 1.00 97.81 72 VAL A O 1
ATOM 557 N N . ALA A 1 73 ? 2.760 8.374 6.473 1.00 97.69 73 ALA A N 1
ATOM 558 C CA . ALA A 1 73 ? 3.811 7.571 7.091 1.00 97.69 73 ALA A CA 1
ATOM 559 C C . ALA A 1 73 ? 3.231 6.529 8.061 1.00 97.69 73 ALA A C 1
ATOM 561 O O . ALA A 1 73 ? 3.584 5.352 7.962 1.00 97.69 73 ALA A O 1
ATOM 562 N N . ALA A 1 74 ? 2.295 6.937 8.923 1.00 97.88 74 ALA A N 1
ATOM 563 C CA . ALA A 1 74 ? 1.595 6.048 9.847 1.00 97.88 74 ALA A CA 1
ATOM 564 C C . ALA A 1 74 ? 0.804 4.963 9.101 1.00 97.88 74 ALA A C 1
ATOM 566 O O . ALA A 1 74 ? 1.002 3.775 9.344 1.00 97.88 74 ALA A O 1
ATOM 567 N N . ALA A 1 75 ? -0.009 5.345 8.110 1.00 97.19 75 ALA A N 1
ATOM 568 C CA . ALA A 1 75 ? -0.794 4.385 7.337 1.00 97.19 75 ALA A CA 1
ATOM 569 C C . ALA A 1 75 ? 0.088 3.365 6.601 1.00 97.19 75 ALA A C 1
ATOM 571 O O . ALA A 1 75 ? -0.249 2.185 6.551 1.00 97.19 75 ALA A O 1
ATOM 572 N N . VAL A 1 76 ? 1.222 3.790 6.038 1.00 96.81 76 VAL A N 1
ATOM 573 C CA . VAL A 1 76 ? 2.159 2.867 5.384 1.00 96.81 76 VAL A CA 1
ATOM 574 C C . VAL A 1 76 ? 2.787 1.919 6.401 1.00 96.81 76 VAL A C 1
ATOM 576 O O . VAL A 1 76 ? 2.801 0.716 6.155 1.00 96.81 76 VAL A O 1
ATOM 579 N N . ALA A 1 77 ? 3.263 2.434 7.536 1.00 97.12 77 ALA A N 1
ATOM 580 C CA . ALA A 1 77 ? 3.908 1.626 8.569 1.00 97.12 77 ALA A CA 1
ATOM 581 C C . ALA A 1 77 ? 2.959 0.591 9.194 1.00 97.12 77 ALA A C 1
ATOM 583 O O . ALA A 1 77 ? 3.359 -0.545 9.443 1.00 97.12 77 ALA A O 1
ATOM 584 N N . GLU A 1 78 ? 1.704 0.970 9.428 1.00 96.69 78 GLU A N 1
ATOM 585 C CA . GLU A 1 78 ? 0.728 0.140 10.138 1.00 96.69 78 GLU A CA 1
ATOM 586 C C . GLU A 1 78 ? -0.052 -0.792 9.208 1.00 96.69 78 GLU A C 1
ATOM 588 O O . GLU A 1 78 ? -0.423 -1.902 9.596 1.00 96.69 78 GLU A O 1
ATOM 593 N N . ARG A 1 79 ? -0.333 -0.347 7.978 1.00 96.88 79 ARG A N 1
ATOM 594 C CA . ARG A 1 79 ? -1.334 -0.992 7.116 1.00 96.88 79 ARG A CA 1
ATOM 595 C C . ARG A 1 79 ? -0.780 -1.520 5.806 1.00 96.88 79 ARG A C 1
ATOM 597 O O . ARG A 1 79 ? -1.511 -2.238 5.127 1.00 96.88 79 ARG A O 1
ATOM 604 N N . VAL A 1 80 ? 0.457 -1.198 5.423 1.00 97.44 80 VAL A N 1
ATOM 605 C CA . VAL A 1 80 ? 1.018 -1.621 4.133 1.00 97.44 80 VAL A CA 1
ATOM 606 C C . VAL A 1 80 ? 2.283 -2.444 4.329 1.00 97.44 80 VAL A C 1
ATOM 608 O O . VAL A 1 80 ? 3.337 -1.937 4.699 1.00 97.44 80 VAL A O 1
ATOM 611 N N . LYS A 1 81 ? 2.207 -3.727 3.982 1.00 97.06 81 LYS A N 1
ATOM 612 C CA . LYS A 1 81 ? 3.373 -4.608 3.882 1.00 97.06 81 LYS A CA 1
ATOM 613 C C . LYS A 1 81 ? 3.745 -4.791 2.418 1.00 97.06 81 LYS A C 1
ATOM 615 O O . LYS A 1 81 ? 2.867 -4.965 1.579 1.00 97.06 81 LYS A O 1
ATOM 620 N N . VAL A 1 82 ? 5.035 -4.795 2.095 1.00 96.62 82 VAL A N 1
ATOM 621 C CA . VAL A 1 82 ? 5.514 -5.119 0.744 1.00 96.62 82 VAL A CA 1
ATOM 622 C C . VAL A 1 82 ? 6.291 -6.423 0.776 1.00 96.62 82 VAL A C 1
ATOM 624 O O . VAL A 1 82 ? 7.140 -6.625 1.641 1.00 96.62 82 VAL A O 1
ATOM 627 N N . ILE A 1 83 ? 5.993 -7.301 -0.175 1.00 95.25 83 ILE A N 1
ATOM 628 C CA . ILE A 1 83 ? 6.727 -8.535 -0.427 1.00 95.25 83 ILE A CA 1
ATOM 629 C C . ILE A 1 83 ? 7.334 -8.426 -1.819 1.00 95.25 83 ILE A C 1
ATOM 631 O O . ILE A 1 83 ? 6.619 -8.243 -2.808 1.00 95.25 83 ILE A O 1
ATOM 635 N N . ASP A 1 84 ? 8.658 -8.542 -1.884 1.00 93.62 84 ASP A N 1
ATOM 636 C CA . ASP A 1 84 ? 9.360 -8.729 -3.146 1.00 93.62 84 ASP A CA 1
ATOM 637 C C . ASP A 1 84 ? 9.039 -10.126 -3.682 1.00 93.62 84 ASP A C 1
ATOM 639 O O . ASP A 1 84 ? 9.378 -11.130 -3.060 1.00 93.62 84 ASP A O 1
ATOM 643 N N . GLY A 1 85 ? 8.363 -10.194 -4.826 1.00 90.12 85 GLY A N 1
ATOM 644 C CA . GLY A 1 85 ? 7.975 -11.470 -5.412 1.00 90.12 85 GLY A CA 1
ATOM 645 C C . GLY A 1 85 ? 7.192 -11.333 -6.710 1.00 90.12 85 GLY A C 1
ATOM 646 O O . GLY A 1 85 ? 6.708 -10.258 -7.076 1.00 90.12 85 GLY A O 1
ATOM 647 N N . GLU A 1 86 ? 7.087 -12.445 -7.423 1.00 84.81 86 GLU A N 1
ATOM 648 C CA . GLU A 1 86 ? 6.360 -12.571 -8.683 1.00 84.81 86 GLU A CA 1
ATOM 649 C C . GLU A 1 86 ? 5.494 -13.828 -8.633 1.00 84.81 86 GLU A C 1
ATOM 651 O O . GLU A 1 86 ? 5.914 -14.858 -8.111 1.00 84.81 86 GLU A O 1
ATOM 656 N N . LEU A 1 87 ? 4.271 -13.744 -9.158 1.00 80.25 87 LEU A N 1
ATOM 657 C CA . LEU A 1 87 ? 3.392 -14.907 -9.238 1.00 80.25 87 LEU A CA 1
ATOM 658 C C . LEU A 1 87 ? 4.048 -15.994 -10.096 1.00 80.25 87 LEU A C 1
ATOM 660 O O . LEU A 1 87 ? 4.568 -15.708 -11.170 1.00 80.25 87 LEU A O 1
ATOM 664 N N . GLY A 1 88 ? 4.017 -17.232 -9.609 1.00 79.69 88 GLY A N 1
ATOM 665 C CA . GLY A 1 88 ? 4.725 -18.359 -10.222 1.00 79.69 88 GLY A CA 1
ATOM 666 C C . GLY A 1 88 ? 6.116 -18.617 -9.634 1.00 79.69 88 GLY A C 1
ATOM 667 O O . GLY A 1 88 ? 6.662 -19.689 -9.871 1.00 79.69 88 GLY A O 1
ATOM 668 N N . ASN A 1 89 ? 6.658 -17.702 -8.823 1.00 79.56 89 ASN A N 1
ATOM 669 C CA . ASN A 1 89 ? 7.796 -17.980 -7.948 1.00 79.56 89 ASN A CA 1
ATOM 670 C C . ASN A 1 89 ? 7.284 -18.322 -6.531 1.00 79.56 89 ASN A C 1
ATOM 672 O O . ASN A 1 89 ? 6.305 -17.741 -6.068 1.0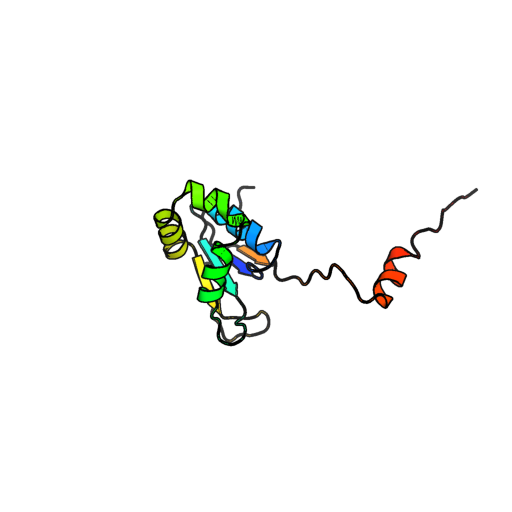0 79.56 89 ASN A O 1
ATOM 676 N N . THR A 1 90 ? 7.926 -19.268 -5.847 1.00 78.12 90 THR A N 1
ATOM 677 C CA . THR A 1 90 ? 7.618 -19.677 -4.465 1.00 78.12 90 THR A CA 1
ATOM 678 C C . THR A 1 90 ? 8.633 -19.160 -3.440 1.00 78.12 90 THR A C 1
ATOM 680 O O . THR A 1 90 ? 8.526 -19.478 -2.260 1.00 78.12 90 THR A O 1
ATOM 683 N N . GLU A 1 91 ? 9.612 -18.350 -3.850 1.00 84.94 91 GLU A N 1
ATOM 684 C CA . GLU A 1 91 ? 10.656 -17.760 -2.992 1.00 84.94 91 GLU A CA 1
ATOM 685 C C . GLU A 1 91 ? 10.154 -16.593 -2.115 1.00 84.94 91 GLU A C 1
ATOM 687 O O . GLU A 1 91 ? 10.892 -15.661 -1.798 1.00 84.94 91 GLU A O 1
ATOM 692 N N . PHE A 1 92 ? 8.886 -16.612 -1.706 1.00 86.50 92 PHE A N 1
ATOM 693 C CA . PHE A 1 92 ? 8.338 -15.671 -0.735 1.00 86.50 92 PHE A CA 1
ATOM 694 C C . PHE A 1 92 ? 7.277 -16.343 0.131 1.00 86.50 92 PHE A C 1
ATOM 696 O O . PHE A 1 92 ? 6.607 -17.289 -0.271 1.00 86.50 92 PHE A O 1
ATOM 703 N N . THR A 1 93 ? 7.102 -15.827 1.345 1.00 88.62 93 THR A N 1
ATOM 704 C CA . THR A 1 93 ? 6.077 -16.304 2.277 1.00 88.62 93 THR A CA 1
ATOM 705 C C . THR A 1 93 ? 4.924 -15.317 2.313 1.00 88.62 93 THR A C 1
ATOM 707 O O . THR A 1 93 ? 5.112 -14.147 2.651 1.00 88.62 93 THR A O 1
ATOM 710 N N . LEU A 1 94 ? 3.725 -15.790 1.978 1.00 88.12 94 LEU A N 1
ATOM 711 C CA . LEU A 1 94 ? 2.509 -15.007 2.148 1.00 88.12 94 LEU A CA 1
ATOM 712 C C . LEU A 1 94 ? 2.070 -15.006 3.621 1.00 88.12 94 LEU A C 1
ATOM 714 O O . LEU A 1 94 ? 2.290 -15.992 4.325 1.00 88.12 94 LEU A O 1
ATOM 718 N N . PRO A 1 95 ? 1.446 -13.921 4.108 1.00 89.88 95 PRO A N 1
ATOM 719 C CA . PRO A 1 95 ? 0.843 -13.910 5.436 1.00 89.88 95 PRO A CA 1
ATOM 720 C C . PRO A 1 95 ? -0.270 -14.962 5.541 1.00 89.88 95 PRO A C 1
ATOM 722 O O . PRO A 1 95 ? -1.060 -15.124 4.613 1.00 89.88 95 PRO A O 1
ATOM 725 N N . GLY A 1 96 ? -0.345 -15.666 6.673 1.00 91.56 96 GLY A N 1
ATOM 726 C CA . GLY A 1 96 ? -1.364 -16.698 6.904 1.00 91.56 96 GLY A CA 1
ATOM 727 C C . GLY A 1 96 ? -2.760 -16.152 7.227 1.00 91.56 96 GLY A C 1
ATOM 728 O O . GLY A 1 96 ? -3.715 -16.917 7.256 1.00 91.56 96 GLY A O 1
ATOM 729 N N . ASP A 1 97 ? -2.881 -14.846 7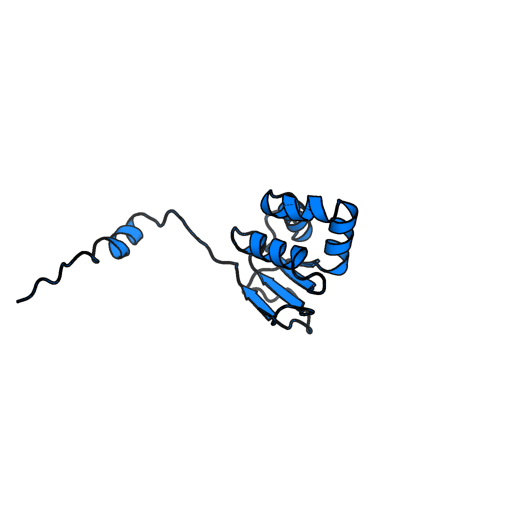.469 1.00 93.69 97 ASP A N 1
ATOM 730 C CA . ASP A 1 97 ? -4.111 -14.153 7.861 1.00 93.69 97 ASP A CA 1
ATOM 731 C C . ASP A 1 97 ? -4.765 -13.377 6.703 1.00 93.69 97 ASP A C 1
ATOM 733 O O . ASP A 1 97 ? -5.576 -12.489 6.945 1.00 93.69 97 ASP A O 1
ATOM 737 N N . VAL A 1 98 ? -4.402 -13.669 5.447 1.00 93.19 98 VAL A N 1
ATOM 738 C CA . VAL A 1 98 ? -5.016 -13.041 4.265 1.00 93.19 98 VAL A CA 1
ATOM 739 C C . VAL A 1 98 ? -6.464 -13.515 4.116 1.00 93.19 98 VAL A C 1
ATOM 741 O O . VAL A 1 98 ? -6.708 -14.689 3.848 1.00 93.19 98 VAL A O 1
ATOM 744 N N . GLY A 1 99 ? -7.415 -12.588 4.234 1.00 90.25 99 GLY A N 1
ATOM 745 C CA . GLY A 1 99 ? -8.848 -12.857 4.065 1.00 90.25 99 GLY A CA 1
ATOM 746 C C . GLY A 1 99 ? -9.348 -12.669 2.631 1.00 90.25 99 GLY A C 1
ATOM 747 O O . GLY A 1 99 ? -10.340 -13.277 2.229 1.00 90.25 99 GLY A O 1
ATOM 748 N N . ALA A 1 100 ? -8.641 -11.876 1.817 1.00 91.69 100 ALA A N 1
ATOM 749 C CA . ALA A 1 100 ? -8.997 -11.653 0.417 1.00 91.69 100 ALA A CA 1
ATOM 750 C C . ALA A 1 100 ? -7.773 -11.440 -0.485 1.00 91.69 100 ALA A C 1
ATOM 752 O O . ALA A 1 100 ? -6.772 -10.845 -0.085 1.00 91.69 100 ALA A O 1
ATOM 753 N N . VAL A 1 101 ? -7.886 -11.865 -1.746 1.00 92.19 101 VAL A N 1
ATOM 754 C CA . VAL A 1 101 ? -6.874 -11.626 -2.784 1.00 92.19 101 VAL A CA 1
ATOM 755 C C . VAL A 1 101 ? -7.473 -10.775 -3.895 1.00 92.19 101 VAL A C 1
ATOM 757 O O . VAL A 1 101 ? -8.487 -11.136 -4.490 1.00 92.19 101 VAL A O 1
ATOM 760 N N . ILE A 1 102 ? -6.814 -9.663 -4.212 1.00 91.75 102 ILE A N 1
ATOM 761 C CA . ILE A 1 102 ? -7.123 -8.835 -5.376 1.00 91.75 102 ILE A CA 1
ATOM 762 C C . ILE A 1 102 ? -5.976 -8.973 -6.378 1.00 91.75 102 ILE A C 1
ATOM 764 O O . ILE A 1 102 ? -4.840 -8.554 -6.134 1.00 91.75 102 ILE A O 1
ATOM 768 N N . HIS A 1 103 ? -6.278 -9.561 -7.533 1.00 90.19 103 HIS A N 1
ATOM 769 C CA . HIS A 1 103 ? -5.324 -9.712 -8.622 1.00 90.19 103 HIS A CA 1
ATOM 770 C C . HIS A 1 103 ? -5.553 -8.654 -9.701 1.00 90.19 103 HIS A C 1
ATOM 772 O O . HIS A 1 103 ? -6.455 -8.779 -10.521 1.00 90.19 103 HIS A O 1
ATOM 778 N N . ALA A 1 104 ? -4.727 -7.603 -9.688 1.00 85.00 104 ALA A N 1
ATOM 779 C CA . ALA A 1 104 ? -4.728 -6.537 -10.695 1.00 85.00 104 ALA A CA 1
ATOM 780 C C . ALA A 1 104 ? -3.458 -6.557 -11.568 1.00 85.00 104 ALA A C 1
ATOM 782 O O . ALA A 1 104 ? -3.171 -5.592 -12.281 1.00 85.00 104 ALA A O 1
ATOM 783 N N . ALA A 1 105 ? -2.660 -7.629 -11.495 1.00 73.62 105 ALA A N 1
ATOM 784 C CA . ALA A 1 105 ? -1.461 -7.812 -12.307 1.00 73.62 105 ALA A CA 1
ATOM 785 C C . ALA A 1 105 ? -1.836 -8.369 -13.687 1.00 73.62 105 ALA A C 1
ATOM 787 O O . ALA A 1 105 ? -1.516 -9.504 -14.018 1.00 73.62 105 ALA A O 1
ATOM 788 N N . SER A 1 106 ? -2.527 -7.563 -14.489 1.00 65.25 106 SER A N 1
ATOM 789 C CA . SER A 1 106 ? -2.851 -7.904 -15.875 1.00 65.25 106 SER A CA 1
ATOM 790 C C . SER A 1 106 ? -2.138 -6.957 -16.832 1.00 65.25 106 SER A C 1
ATOM 792 O O . SER A 1 106 ? -2.063 -5.749 -16.598 1.00 65.25 106 SER A O 1
ATOM 794 N N . THR A 1 107 ? -1.613 -7.510 -17.923 1.00 55.66 107 THR A N 1
ATOM 795 C CA . THR A 1 107 ? -1.073 -6.730 -19.037 1.00 55.66 107 THR A CA 1
ATOM 796 C C . THR A 1 107 ? -2.240 -6.205 -19.858 1.00 55.66 107 THR A C 1
ATOM 798 O O . THR A 1 107 ? -2.908 -6.971 -20.544 1.00 55.66 107 THR A O 1
ATOM 801 N N . VAL A 1 108 ? -2.494 -4.900 -19.796 1.00 52.91 108 VAL A N 1
ATOM 802 C CA . VAL A 1 10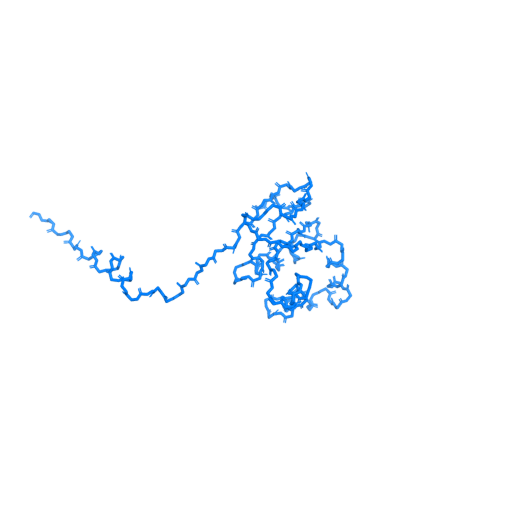8 ? -3.368 -4.234 -20.765 1.00 52.91 108 VAL A CA 1
ATOM 803 C C . VAL A 1 108 ? -2.453 -3.602 -21.807 1.00 52.91 108 VAL A C 1
ATOM 805 O O . VAL A 1 108 ? -1.788 -2.609 -21.512 1.00 52.91 108 VAL A O 1
ATOM 808 N N . SER A 1 109 ? -2.367 -4.207 -22.995 1.00 47.34 109 SER A N 1
ATOM 809 C CA . SER A 1 109 ? -1.796 -3.529 -24.160 1.00 47.34 109 SER A CA 1
ATOM 810 C C . SER A 1 109 ? -2.915 -2.760 -24.845 1.00 47.34 109 SER A C 1
ATOM 812 O O . SER A 1 109 ? -3.880 -3.361 -25.309 1.00 47.34 109 SER A O 1
ATOM 814 N N . PHE A 1 110 ? -2.799 -1.435 -24.890 1.00 55.06 110 PHE A N 1
ATOM 815 C CA . PHE A 1 110 ? -3.697 -0.589 -25.681 1.00 55.06 110 PHE A CA 1
ATOM 816 C C . PHE A 1 110 ? -3.312 -0.561 -27.170 1.00 55.06 110 PHE A C 1
ATOM 818 O O . PHE A 1 110 ? -3.995 0.088 -27.954 1.00 55.06 110 PHE A O 1
ATOM 825 N N . ASP A 1 111 ? -2.249 -1.280 -27.541 1.00 49.47 111 ASP A N 1
ATOM 826 C CA . ASP A 1 111 ? -1.797 -1.484 -28.914 1.00 49.47 111 ASP A CA 1
ATOM 827 C C . ASP A 1 111 ? -1.469 -2.982 -29.085 1.00 49.47 111 ASP A C 1
ATOM 829 O O . ASP A 1 111 ? -0.345 -3.423 -28.809 1.00 49.47 111 ASP A O 1
ATOM 833 N N . PRO A 1 112 ? -2.468 -3.844 -29.350 1.00 45.50 112 PRO A N 1
ATOM 834 C CA . PRO A 1 112 ? -2.172 -5.211 -29.754 1.00 45.50 112 PRO A CA 1
ATOM 835 C C . PRO A 1 112 ? -1.375 -5.165 -31.069 1.00 45.50 112 PRO A C 1
ATOM 837 O O . PRO A 1 112 ? -1.629 -4.281 -31.888 1.00 45.50 112 PRO A O 1
ATOM 840 N N . PRO A 1 113 ? -0.432 -6.095 -31.312 1.00 52.94 113 PRO A N 1
ATOM 841 C CA . PRO A 1 113 ? 0.178 -6.239 -32.630 1.00 52.94 113 PRO A CA 1
ATOM 842 C C . PRO A 1 113 ? -0.928 -6.233 -33.690 1.00 52.94 113 PRO A C 1
ATOM 844 O O . PRO A 1 11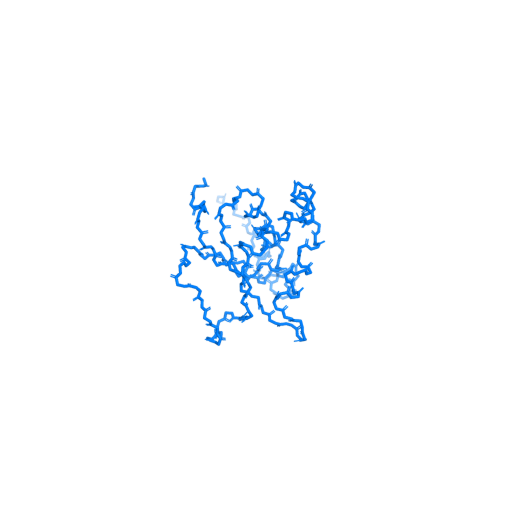3 ? -1.953 -6.894 -33.507 1.00 52.94 113 PRO A O 1
ATOM 847 N N . ILE A 1 114 ? -0.751 -5.451 -34.758 1.00 56.31 114 ILE A N 1
ATOM 848 C CA . ILE A 1 114 ? -1.797 -5.149 -35.751 1.00 56.31 114 ILE A CA 1
ATOM 849 C C . ILE A 1 114 ? -2.488 -6.409 -36.304 1.00 56.31 114 ILE A C 1
ATOM 851 O O . ILE A 1 114 ? -3.666 -6.378 -36.657 1.00 56.31 114 ILE A O 1
ATOM 855 N N . ASP A 1 115 ? -1.779 -7.535 -36.279 1.00 55.09 115 ASP A N 1
ATOM 856 C CA . ASP A 1 115 ? -2.232 -8.843 -36.737 1.00 55.09 115 ASP A CA 1
ATOM 857 C C . ASP A 1 115 ? -3.360 -9.446 -35.868 1.00 55.09 115 ASP A C 1
ATOM 859 O O . ASP A 1 115 ? -4.238 -10.135 -36.392 1.00 55.09 115 ASP A O 1
ATOM 863 N N . ASP A 1 116 ? -3.421 -9.135 -34.566 1.00 50.91 116 ASP A N 1
ATOM 864 C CA . ASP A 1 116 ? -4.480 -9.617 -33.659 1.00 50.91 116 ASP A CA 1
ATOM 865 C C . ASP A 1 116 ? -5.738 -8.722 -33.671 1.00 50.91 116 ASP A C 1
ATOM 867 O O . ASP A 1 116 ? -6.855 -9.193 -33.411 1.00 50.91 116 ASP A O 1
ATOM 871 N N . ALA A 1 117 ? -5.592 -7.438 -34.025 1.00 47.53 117 ALA A N 1
ATOM 872 C CA . ALA A 1 117 ? -6.702 -6.483 -34.107 1.00 47.53 117 ALA A CA 1
ATOM 873 C C . ALA A 1 117 ? -7.648 -6.775 -35.288 1.00 47.53 117 ALA A C 1
ATOM 875 O O . ALA A 1 117 ? -8.868 -6.622 -35.161 1.00 47.53 117 ALA A O 1
ATOM 876 N N . PHE A 1 118 ? -7.112 -7.258 -36.415 1.00 50.59 118 PHE A N 1
ATOM 877 C CA . PHE A 1 118 ? -7.912 -7.589 -37.601 1.00 50.59 118 PHE A CA 1
ATOM 878 C C . PHE A 1 118 ? -8.872 -8.760 -37.366 1.00 50.59 118 PHE A C 1
ATOM 880 O O . PHE A 1 118 ? -10.018 -8.717 -37.816 1.00 50.59 118 PHE A O 1
ATOM 887 N N . ARG A 1 119 ? -8.453 -9.788 -36.621 1.00 52.16 119 ARG A N 1
ATOM 888 C CA . ARG A 1 119 ? -9.277 -10.988 -36.402 1.00 52.16 119 ARG A CA 1
ATOM 889 C C . ARG A 1 119 ? -10.444 -10.749 -35.438 1.00 52.16 119 ARG A C 1
ATOM 891 O O . ARG A 1 119 ? -11.467 -11.412 -35.553 1.00 52.16 119 ARG A O 1
ATOM 898 N N . THR A 1 120 ? -10.311 -9.795 -34.517 1.00 51.09 120 THR A N 1
ATOM 899 C CA . THR A 1 120 ? -11.323 -9.552 -33.474 1.00 51.09 120 THR A CA 1
ATOM 900 C C . THR A 1 120 ? -12.390 -8.543 -33.911 1.00 51.09 120 THR A C 1
ATOM 902 O O . THR A 1 120 ? -13.552 -8.701 -33.549 1.00 51.09 120 THR A O 1
ATOM 905 N N . ASN A 1 121 ? -12.037 -7.544 -34.734 1.00 49.31 121 ASN A N 1
ATOM 906 C CA . ASN A 1 121 ? -12.932 -6.409 -35.015 1.00 49.31 121 ASN A CA 1
ATOM 907 C C . ASN A 1 121 ? -13.491 -6.342 -36.448 1.00 49.31 121 ASN A C 1
ATOM 909 O O . ASN A 1 121 ? -14.442 -5.598 -36.675 1.00 49.31 121 ASN A O 1
ATOM 913 N N . VAL A 1 122 ? -12.958 -7.098 -37.417 1.00 51.22 122 VAL A N 1
ATOM 914 C CA . VAL A 1 122 ? -13.409 -7.003 -38.826 1.00 51.22 122 VAL A CA 1
ATOM 915 C C . VAL A 1 122 ? -14.427 -8.086 -39.220 1.00 51.22 122 VAL A C 1
ATOM 917 O O . VAL A 1 122 ? -15.175 -7.895 -40.173 1.00 51.22 122 VAL A O 1
ATOM 920 N N . GLN A 1 123 ? -14.569 -9.179 -38.463 1.00 52.66 123 GLN A N 1
ATOM 921 C CA . GLN A 1 123 ? -15.590 -10.210 -38.744 1.00 52.66 123 GLN A CA 1
ATOM 922 C C . GLN A 1 123 ? -16.937 -9.999 -38.021 1.00 52.66 123 GLN A C 1
ATOM 924 O O . GLN A 1 123 ? -17.856 -10.791 -38.198 1.00 52.66 123 GLN A O 1
ATOM 929 N N . GLY A 1 124 ? -17.094 -8.916 -37.254 1.00 47.00 124 GLY A N 1
ATOM 930 C CA . GLY A 1 124 ? -18.320 -8.596 -36.506 1.00 47.00 124 GLY A CA 1
ATOM 931 C C . GLY A 1 124 ? -19.336 -7.706 -37.232 1.00 47.00 124 GLY A C 1
ATOM 932 O O . GLY A 1 124 ? -20.200 -7.137 -36.576 1.00 47.00 124 GLY A O 1
ATOM 933 N N . SER A 1 125 ? -19.231 -7.535 -38.555 1.00 45.84 125 SER A N 1
ATOM 934 C CA . SER A 1 125 ? -20.177 -6.736 -39.358 1.00 45.84 125 SER A CA 1
ATOM 935 C C . SER A 1 125 ? -20.869 -7.566 -40.445 1.00 45.84 125 SER A C 1
ATOM 937 O O . SER A 1 125 ? -21.003 -7.120 -41.580 1.00 45.84 125 SER A O 1
ATOM 939 N N . SER A 1 126 ? -21.315 -8.785 -40.128 1.00 42.78 126 SER A N 1
ATOM 940 C CA . SER A 1 126 ? -22.369 -9.423 -40.921 1.00 42.78 126 SER A CA 1
ATOM 941 C C . SER A 1 126 ? -23.714 -8.902 -40.420 1.00 42.78 126 SER A C 1
ATOM 943 O O . SER A 1 126 ? -24.251 -9.380 -39.421 1.00 42.78 126 SER A O 1
ATOM 945 N N . THR A 1 127 ? -24.249 -7.892 -41.096 1.00 42.84 127 THR A N 1
ATOM 946 C CA . THR A 1 127 ? -25.657 -7.516 -40.996 1.00 42.84 127 THR A CA 1
ATOM 947 C C . THR A 1 127 ? -26.498 -8.740 -41.349 1.00 42.84 127 THR A C 1
ATOM 949 O O . THR A 1 127 ? -26.590 -9.136 -42.509 1.00 42.84 127 THR A O 1
ATOM 952 N N . SER A 1 128 ? -27.109 -9.367 -40.344 1.00 43.38 128 SER A N 1
AT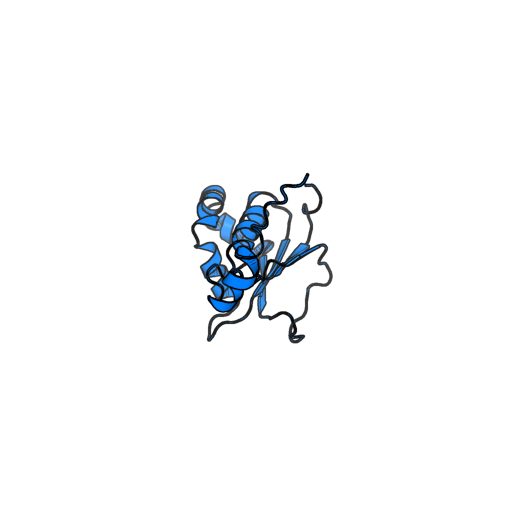OM 953 C CA . SER A 1 128 ? -28.229 -10.269 -40.572 1.00 43.38 128 SER A CA 1
ATOM 954 C C . SER A 1 128 ? -29.405 -9.418 -41.043 1.00 43.38 128 SER A C 1
ATOM 956 O O . SER A 1 128 ? -30.066 -8.751 -40.245 1.00 43.38 128 SER A O 1
ATOM 958 N N . THR A 1 129 ? -29.658 -9.406 -42.343 1.00 42.00 129 THR A N 1
ATOM 959 C CA . THR A 1 129 ? -30.955 -9.001 -42.879 1.00 42.00 129 THR A CA 1
ATOM 960 C C . THR A 1 129 ? -31.541 -10.217 -43.574 1.00 42.00 129 THR A C 1
ATOM 962 O O . THR A 1 129 ? -31.262 -10.473 -44.738 1.00 42.00 129 THR A O 1
ATOM 965 N N . THR A 1 130 ? -32.303 -10.996 -42.811 1.00 36.00 130 THR A N 1
ATOM 966 C CA . THR A 1 130 ? -33.347 -11.887 -43.339 1.00 36.00 130 THR A CA 1
ATOM 967 C C . THR A 1 130 ? -34.570 -11.003 -43.631 1.00 36.00 130 THR A C 1
ATOM 969 O O . THR A 1 130 ? -34.802 -10.031 -42.901 1.00 36.00 130 THR A O 1
ATOM 972 N N . PRO A 1 131 ? -35.300 -11.258 -44.724 1.00 37.62 131 PRO A N 1
ATOM 973 C CA . PRO A 1 131 ? -36.206 -12.402 -44.794 1.00 37.62 131 PRO A CA 1
ATOM 974 C C . PRO A 1 131 ? -35.847 -13.427 -45.873 1.00 37.62 131 PRO A C 1
ATOM 976 O O . PRO A 1 131 ? -35.271 -13.036 -46.911 1.00 37.62 131 PRO A O 1
#